Protein AF-A0A7S2Y0P4-F1 (afdb_monomer_lite)

Organism: NCBI:txid94617

Sequence (165 aa):
PAGVNNMGDTMVAYPLARMKQVFKRRYLLRPSAIEVLLESGDSALFNFQTRVIRDQVYDLVLSQPCLARVKQERLADVTRSWQRGQLSNYDYLVHLNVCADRSVNDLTQYPVFPWVLADFTSPRLDLNKPETFRDLSKPIGALNEERLSHFRERFEQMPRQEEGE

InterPro domains:
  IPR000409 BEACH domain [PF02138] (81-160)
  IPR000409 BEACH domain [PS50197] (67-165)
  IPR000409 BEACH domain [SM01026] (79-165)
  IPR011993 PH-like domain superfamily [G3DSA:2.30.29.30] (4-61)
  IPR023362 PH-BEACH domain [PF14844] (12-60)
  IPR023362 PH-BEACH domain [PS51783] (1-62)
  IPR036372 BEACH domain superfamily [G3DSA:1.10.1540.10] (70-165)
  IPR036372 BEACH domain superfamily [SSF81837] (72-159)
  IPR050865 BEACH Domain-Containing [PTHR13743] (14-158)

Radius of gyration: 22.17 Å; chains: 1; bounding box: 51×47×58 Å

Secondary structure (DSSP, 8-state):
------SSS------GGGEEEEEEEEETTEEEEEEEEETTS-EEEEE-SSHHHHHHHHHHHHTSGGGTT-----HHHHHHHHHTTSS-HHHHHHHHHHHTT--TT-GGG-------B---SSSS--TT-GGGB--TTS-GGGSSHHHHHHHHHHHHHSPP-----

Foldseek 3Di:
DPPPPDPPDDDDDDDLLFFQEKDQADDPNASFKIKTAGPVRDIDIDGHPHNVVSVVVVVVSCVDPSNVNHDDDDLVVLVVCVVVVVDDPVVNQVVVLVVVRADPNDPVSHRDDDQFADDPPDPDQDPVDPNRTDDPVDDPQPSDPVSVVVVVVVVVPDDDPPPDD

pLDDT: mean 90.37, std 12.61, range [35.19, 98.38]

Structure (mmCIF, N/CA/C/O backbone):
data_AF-A0A7S2Y0P4-F1
#
_entry.id   AF-A0A7S2Y0P4-F1
#
loop_
_atom_site.group_PDB
_atom_site.id
_atom_site.type_symbol
_atom_site.label_atom_id
_atom_site.label_alt_id
_atom_site.label_comp_id
_atom_site.label_asym_id
_atom_site.label_entity_id
_atom_site.label_seq_id
_atom_site.pdbx_PDB_ins_code
_atom_site.Cartn_x
_atom_site.Cartn_y
_atom_site.Cartn_z
_atom_site.occupancy
_atom_site.B_iso_or_equiv
_atom_site.auth_seq_id
_atom_site.auth_comp_id
_atom_site.auth_asym_id
_atom_site.auth_atom_id
_atom_site.pdbx_PDB_model_num
ATOM 1 N N . PRO A 1 1 ? 26.708 -12.532 -28.915 1.00 37.56 1 PRO A N 1
ATOM 2 C CA . PRO A 1 1 ? 25.590 -13.211 -28.220 1.00 37.56 1 PRO A CA 1
ATOM 3 C C . PRO A 1 1 ? 26.109 -13.913 -26.959 1.00 37.56 1 PRO A C 1
ATOM 5 O O . PRO A 1 1 ? 26.806 -14.916 -27.068 1.00 37.56 1 PRO A O 1
ATOM 8 N N . ALA A 1 2 ? 25.871 -13.332 -25.780 1.00 38.12 2 ALA A N 1
ATOM 9 C CA . ALA A 1 2 ? 26.227 -13.986 -24.524 1.00 38.12 2 ALA A CA 1
ATOM 10 C C . ALA A 1 2 ? 25.414 -15.284 -24.400 1.00 38.12 2 ALA A C 1
ATOM 12 O O . ALA A 1 2 ? 24.190 -15.256 -24.532 1.00 38.12 2 ALA A O 1
ATOM 13 N N . GLY A 1 3 ? 26.104 -16.414 -24.231 1.00 44.16 3 GLY A N 1
ATOM 14 C CA . GLY A 1 3 ? 25.475 -17.711 -24.010 1.00 44.16 3 GLY A CA 1
ATOM 15 C C . GLY A 1 3 ? 24.593 -17.650 -22.767 1.00 44.16 3 GLY A C 1
ATOM 16 O O . GLY A 1 3 ? 25.004 -17.132 -21.731 1.00 44.16 3 GLY A O 1
ATOM 17 N N . VAL A 1 4 ? 23.357 -18.122 -22.899 1.00 52.84 4 VAL A N 1
ATOM 18 C CA . VAL A 1 4 ? 22.388 -18.189 -21.806 1.00 52.84 4 VAL A CA 1
ATOM 19 C C . VAL A 1 4 ? 22.892 -19.237 -20.808 1.00 52.84 4 VAL A C 1
ATOM 21 O O . VAL A 1 4 ? 22.675 -20.430 -20.995 1.00 52.84 4 VAL A O 1
ATOM 24 N N . ASN A 1 5 ? 23.601 -18.798 -19.767 1.00 51.94 5 ASN A N 1
ATOM 25 C CA . ASN A 1 5 ? 24.186 -19.641 -18.714 1.00 51.94 5 ASN A CA 1
ATOM 26 C C . ASN A 1 5 ? 23.144 -20.177 -17.705 1.00 51.94 5 ASN A C 1
ATOM 28 O O . ASN A 1 5 ? 23.455 -20.337 -16.531 1.00 51.94 5 ASN A O 1
ATOM 32 N N . ASN A 1 6 ? 21.920 -20.477 -18.147 1.00 57.47 6 ASN A N 1
ATOM 33 C CA . ASN A 1 6 ? 20.819 -20.894 -17.269 1.00 57.47 6 ASN A CA 1
ATOM 34 C C . ASN A 1 6 ? 20.321 -22.309 -17.617 1.00 57.47 6 ASN A C 1
ATOM 36 O O . ASN A 1 6 ? 19.118 -22.542 -17.725 1.00 57.47 6 ASN A O 1
ATOM 40 N N . MET A 1 7 ? 21.222 -23.271 -17.846 1.00 51.03 7 MET A N 1
ATOM 41 C CA . MET A 1 7 ? 20.808 -24.678 -17.945 1.00 51.03 7 MET A CA 1
ATOM 42 C C . MET A 1 7 ? 20.524 -25.225 -16.540 1.00 51.03 7 MET A C 1
ATOM 44 O O . MET A 1 7 ? 21.452 -25.572 -15.817 1.00 51.03 7 MET A O 1
ATOM 48 N N . GLY A 1 8 ? 19.243 -25.304 -16.172 1.00 64.81 8 GLY A N 1
ATOM 49 C CA . GLY A 1 8 ? 18.769 -25.920 -14.923 1.00 64.81 8 GLY A CA 1
ATOM 50 C C . GLY A 1 8 ? 17.881 -25.020 -14.063 1.00 64.81 8 GLY A C 1
ATOM 51 O O . GLY A 1 8 ? 17.134 -25.532 -13.233 1.00 64.81 8 GLY A O 1
ATOM 52 N N . ASP A 1 9 ? 17.899 -23.710 -14.303 1.00 69.94 9 ASP A N 1
ATOM 53 C CA . ASP A 1 9 ? 17.047 -22.770 -13.581 1.00 69.94 9 ASP A CA 1
ATOM 54 C C . ASP A 1 9 ? 15.644 -22.725 -14.187 1.00 69.94 9 ASP A C 1
ATOM 56 O O . ASP A 1 9 ? 15.465 -22.632 -15.406 1.00 69.94 9 ASP A O 1
ATOM 60 N N . THR A 1 10 ? 14.628 -22.746 -13.325 1.00 76.06 10 THR A N 1
ATOM 61 C CA . THR A 1 10 ? 13.241 -22.531 -13.734 1.00 76.06 10 TH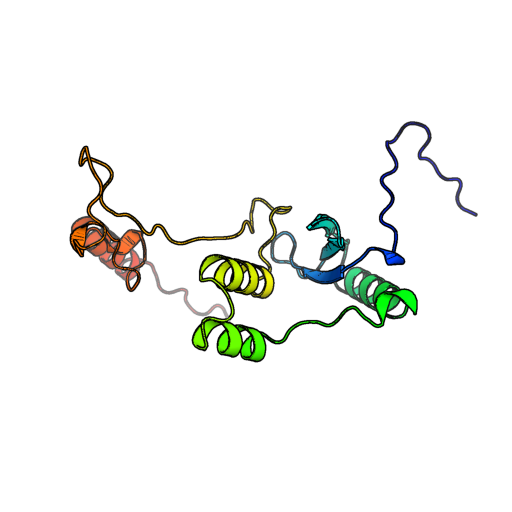R A CA 1
ATOM 62 C C . THR A 1 10 ? 13.107 -21.129 -14.319 1.00 76.06 10 THR A C 1
ATOM 64 O O . THR A 1 10 ? 13.056 -20.132 -13.599 1.00 76.06 10 THR A O 1
ATOM 67 N N . MET A 1 11 ? 13.037 -21.040 -15.645 1.00 78.44 11 MET A N 1
ATOM 68 C CA . MET A 1 11 ? 12.758 -19.783 -16.320 1.00 78.44 11 MET A CA 1
ATOM 69 C C . MET A 1 11 ? 11.279 -19.432 -16.195 1.00 78.44 11 MET A C 1
ATOM 71 O O . MET A 1 11 ? 10.413 -20.101 -16.755 1.00 78.44 11 MET A O 1
ATOM 75 N N . VAL A 1 12 ? 10.999 -18.335 -15.494 1.00 83.94 12 VAL A N 1
ATOM 76 C CA . VAL A 1 12 ? 9.663 -17.742 -15.440 1.00 83.94 12 VAL A CA 1
ATOM 77 C C . VAL A 1 12 ? 9.589 -16.619 -16.469 1.00 83.94 12 VAL A C 1
ATOM 79 O O . VAL A 1 12 ? 10.369 -15.668 -16.425 1.00 83.94 12 VAL A O 1
ATOM 82 N N . ALA A 1 13 ? 8.654 -16.734 -17.409 1.00 87.81 13 ALA A N 1
ATOM 83 C CA . ALA A 1 13 ? 8.418 -15.727 -18.435 1.00 87.81 13 ALA A CA 1
ATOM 84 C C . ALA A 1 13 ? 7.166 -14.904 -18.107 1.00 87.81 13 ALA A C 1
ATOM 86 O O . ALA A 1 13 ? 6.110 -15.463 -17.815 1.00 87.81 13 ALA A O 1
ATOM 87 N N . TYR A 1 14 ? 7.274 -13.579 -18.226 1.00 89.38 14 TYR A N 1
ATOM 88 C CA . TYR A 1 14 ? 6.169 -12.633 -18.050 1.00 89.38 14 TYR A CA 1
ATOM 89 C C . TYR A 1 14 ? 5.844 -11.985 -19.404 1.00 89.38 14 TYR A C 1
ATOM 91 O O . TYR A 1 14 ? 6.544 -11.057 -19.815 1.00 89.38 14 TYR A O 1
ATOM 99 N N . PRO A 1 15 ? 4.823 -12.464 -20.142 1.00 91.69 15 PRO A N 1
ATOM 100 C CA . PRO A 1 15 ? 4.492 -11.908 -21.449 1.00 91.69 15 PRO A CA 1
ATOM 101 C C . PRO A 1 15 ? 4.051 -10.449 -21.328 1.00 91.69 15 PRO A C 1
ATOM 103 O O . PRO A 1 15 ? 3.072 -10.157 -20.640 1.00 91.69 15 PRO A O 1
ATOM 106 N N . LEU A 1 16 ? 4.720 -9.544 -22.050 1.00 91.62 16 LEU A N 1
ATOM 107 C CA . LEU A 1 16 ? 4.386 -8.112 -22.053 1.00 91.62 16 LEU A CA 1
ATOM 108 C C . LEU A 1 16 ? 2.908 -7.880 -22.380 1.00 91.62 16 LEU A C 1
ATOM 110 O O . LEU A 1 16 ? 2.222 -7.140 -21.688 1.00 91.62 16 LEU A O 1
ATOM 114 N N . ALA A 1 17 ? 2.374 -8.605 -23.365 1.00 91.06 17 ALA A N 1
ATOM 115 C CA . ALA A 1 17 ? 0.975 -8.497 -23.763 1.00 91.06 17 ALA A CA 1
ATOM 116 C C . ALA A 1 17 ? -0.030 -8.808 -22.639 1.00 91.06 17 ALA A C 1
ATOM 118 O O . ALA A 1 17 ? -1.185 -8.434 -22.787 1.00 91.06 17 ALA A O 1
ATOM 119 N N . ARG A 1 18 ? 0.378 -9.458 -21.537 1.00 91.31 18 ARG A N 1
ATOM 120 C CA . ARG A 1 18 ? -0.469 -9.773 -20.371 1.00 91.31 18 ARG A CA 1
ATOM 121 C C . ARG A 1 18 ? -0.221 -8.860 -19.167 1.00 91.31 18 ARG A C 1
ATOM 123 O O . ARG A 1 18 ? -0.856 -9.049 -18.129 1.00 91.31 18 ARG A O 1
ATOM 130 N N . MET A 1 19 ? 0.699 -7.899 -19.263 1.00 92.75 19 MET A N 1
ATOM 131 C CA . MET A 1 19 ? 0.923 -6.938 -18.185 1.00 92.75 19 MET A CA 1
ATOM 132 C C . MET A 1 19 ? -0.226 -5.931 -18.151 1.00 92.75 19 MET A C 1
ATOM 134 O O . MET A 1 19 ? -0.533 -5.262 -19.138 1.00 92.75 19 MET A O 1
ATOM 138 N N . LYS A 1 20 ? -0.856 -5.830 -16.984 1.00 91.50 20 LYS A N 1
ATOM 139 C CA . LYS A 1 20 ? -1.947 -4.904 -16.697 1.00 91.50 20 LYS A CA 1
ATOM 140 C C . LYS A 1 20 ? -1.410 -3.568 -16.190 1.00 91.50 20 LYS A C 1
ATOM 142 O O . LYS A 1 20 ? -1.872 -2.517 -16.627 1.00 91.50 20 LYS A O 1
ATOM 147 N N . GLN A 1 21 ? -0.453 -3.607 -15.261 1.00 91.69 21 GLN A N 1
ATOM 148 C CA . GLN A 1 21 ? 0.164 -2.422 -14.661 1.00 91.69 21 GLN A CA 1
ATOM 149 C C . GLN A 1 21 ? 1.661 -2.634 -14.439 1.00 91.69 21 GLN A C 1
ATOM 151 O O . GLN A 1 21 ? 2.116 -3.752 -14.199 1.00 91.69 21 GLN A O 1
ATOM 156 N N . VAL A 1 22 ? 2.418 -1.539 -14.512 1.00 93.38 22 VAL A N 1
ATOM 157 C CA . VAL A 1 2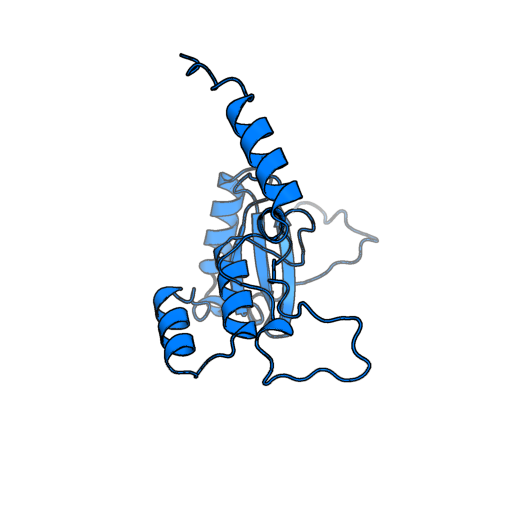2 ? 3.853 -1.500 -14.224 1.00 93.38 22 VAL A CA 1
ATOM 158 C C . VAL A 1 22 ? 4.094 -0.345 -13.260 1.00 93.38 22 VAL A C 1
ATOM 160 O O . VAL A 1 22 ? 3.730 0.794 -13.549 1.00 93.38 22 VAL A O 1
ATOM 163 N N . PHE A 1 23 ? 4.695 -0.632 -12.112 1.00 93.38 23 PHE A N 1
ATOM 164 C CA . PHE A 1 23 ? 4.915 0.333 -11.043 1.00 93.38 23 PHE A CA 1
ATOM 165 C C . PHE A 1 23 ? 6.404 0.550 -10.822 1.00 93.38 23 PHE A C 1
ATOM 167 O O . PHE A 1 23 ? 7.165 -0.402 -10.664 1.00 93.38 23 PHE A O 1
ATOM 174 N N . LYS A 1 24 ? 6.825 1.811 -10.731 1.00 95.06 24 LYS A N 1
ATOM 175 C CA . LYS A 1 24 ? 8.103 2.153 -10.102 1.00 95.06 24 LYS A CA 1
ATOM 176 C C . LYS A 1 24 ? 7.975 1.882 -8.603 1.00 95.06 24 LYS A C 1
ATOM 178 O O . LYS A 1 24 ? 7.006 2.322 -8.002 1.00 95.06 24 LYS A O 1
ATOM 183 N N . ARG A 1 25 ? 8.940 1.171 -8.017 1.00 96.06 25 ARG A N 1
ATOM 184 C CA . ARG A 1 25 ? 8.944 0.771 -6.602 1.00 96.06 25 ARG A CA 1
ATOM 185 C C . ARG A 1 25 ? 10.237 1.150 -5.892 1.00 96.06 25 ARG A C 1
ATOM 187 O O . ARG A 1 25 ? 11.260 1.448 -6.527 1.00 96.06 25 ARG A O 1
ATOM 194 N N . ARG A 1 26 ? 10.182 1.103 -4.559 1.00 95.06 26 ARG A N 1
ATOM 195 C CA . ARG A 1 26 ? 11.348 1.149 -3.676 1.00 95.06 26 ARG A CA 1
ATOM 196 C C . ARG A 1 26 ? 11.690 -0.250 -3.170 1.00 95.06 26 ARG A C 1
ATOM 198 O O . ARG A 1 26 ? 10.793 -1.016 -2.849 1.00 95.06 26 ARG A O 1
ATOM 205 N N . TYR A 1 27 ? 12.977 -0.548 -3.049 1.00 95.06 27 TYR A N 1
ATOM 206 C CA . TYR A 1 27 ? 13.492 -1.731 -2.361 1.00 95.06 27 TYR A CA 1
ATOM 207 C C . TYR A 1 27 ? 14.527 -1.269 -1.339 1.00 95.06 27 TYR A C 1
ATOM 209 O O . TYR A 1 27 ? 15.422 -0.493 -1.682 1.00 95.06 27 TYR A O 1
ATOM 217 N N . LEU A 1 28 ? 14.372 -1.668 -0.072 1.00 93.75 28 LEU A N 1
ATOM 218 C CA . LEU A 1 28 ? 15.179 -1.149 1.045 1.00 93.75 28 LEU A CA 1
ATOM 219 C C . LEU A 1 28 ? 15.230 0.391 1.061 1.00 93.75 28 LEU A C 1
ATOM 221 O O . LEU A 1 28 ? 16.291 0.999 1.195 1.00 93.75 28 LEU A O 1
ATOM 225 N N . LEU A 1 29 ? 14.067 1.021 0.848 1.00 92.75 29 LEU A N 1
ATOM 226 C CA . LEU A 1 29 ? 13.877 2.477 0.748 1.00 92.75 29 LEU A CA 1
ATOM 227 C C . LEU A 1 29 ? 14.611 3.168 -0.419 1.00 92.75 29 LEU A C 1
ATOM 229 O O . LEU A 1 29 ? 14.541 4.390 -0.546 1.00 92.75 29 LEU A O 1
ATOM 233 N N . ARG A 1 30 ? 15.258 2.423 -1.322 1.00 95.25 30 ARG A N 1
ATOM 234 C CA . ARG A 1 30 ? 15.916 2.966 -2.520 1.00 95.25 30 ARG A CA 1
ATOM 235 C C . ARG A 1 30 ? 14.991 2.845 -3.730 1.00 95.25 30 ARG A C 1
ATOM 237 O O . ARG A 1 30 ? 14.410 1.782 -3.920 1.00 95.25 30 ARG A O 1
ATOM 244 N N . PRO A 1 31 ? 14.849 3.875 -4.587 1.00 96.38 31 PRO A N 1
ATOM 245 C CA . PRO A 1 31 ? 13.978 3.842 -5.767 1.00 96.38 31 PRO A CA 1
ATOM 246 C C . PRO A 1 31 ? 14.607 3.033 -6.916 1.00 96.38 31 PRO A C 1
ATOM 248 O O . PRO A 1 31 ? 14.878 3.563 -7.993 1.00 96.38 31 PRO A O 1
ATOM 251 N N . SER A 1 32 ? 14.884 1.757 -6.666 1.00 97.00 32 SER A N 1
ATOM 252 C CA . SER A 1 32 ? 15.644 0.864 -7.538 1.00 97.00 32 SER A CA 1
ATOM 253 C C . SER A 1 32 ? 14.841 -0.333 -8.031 1.00 97.00 32 SER A C 1
ATOM 255 O O . SER A 1 32 ? 15.433 -1.202 -8.649 1.00 97.00 32 SER A O 1
ATOM 257 N N . ALA A 1 33 ? 13.524 -0.397 -7.809 1.00 97.56 33 ALA A N 1
ATOM 258 C CA . ALA A 1 33 ? 12.710 -1.543 -8.212 1.00 97.56 33 ALA A CA 1
ATOM 259 C C . ALA A 1 33 ? 11.577 -1.188 -9.194 1.00 97.56 33 ALA A C 1
ATOM 261 O O . ALA A 1 33 ? 11.177 -0.022 -9.324 1.00 97.56 33 ALA A O 1
ATOM 262 N N . ILE A 1 34 ? 11.074 -2.214 -9.886 1.00 96.56 34 ILE A N 1
ATOM 263 C CA . ILE A 1 34 ? 9.844 -2.218 -10.689 1.00 96.56 34 ILE A CA 1
ATOM 264 C C . ILE A 1 34 ? 8.989 -3.396 -10.241 1.00 96.56 34 ILE A C 1
ATOM 266 O O . ILE A 1 34 ? 9.510 -4.489 -10.046 1.00 96.56 34 ILE A O 1
ATOM 270 N N . GLU A 1 35 ? 7.683 -3.197 -10.137 1.00 95.81 35 GLU A N 1
ATOM 271 C CA . GLU A 1 35 ? 6.725 -4.289 -9.991 1.00 95.81 35 GLU A CA 1
ATOM 272 C C . GLU A 1 35 ? 5.814 -4.358 -11.211 1.00 95.81 35 GLU A C 1
ATOM 274 O O . GLU A 1 35 ? 5.294 -3.335 -11.661 1.00 95.81 35 GLU A O 1
ATOM 279 N N . VAL A 1 36 ? 5.619 -5.561 -11.742 1.00 94.44 36 VAL A N 1
ATOM 280 C CA . VAL A 1 36 ? 4.663 -5.832 -12.820 1.00 94.44 36 VAL A CA 1
ATOM 281 C C . VAL A 1 36 ? 3.469 -6.578 -12.248 1.00 94.44 36 VAL A C 1
ATOM 283 O O . VAL A 1 36 ? 3.639 -7.520 -11.480 1.00 94.44 36 VAL A O 1
ATOM 286 N N . LEU A 1 37 ? 2.266 -6.161 -12.629 1.00 92.62 37 LEU A N 1
ATOM 287 C CA . LEU A 1 37 ? 1.014 -6.841 -12.312 1.00 92.62 37 LEU A CA 1
ATOM 288 C C . LEU A 1 37 ? 0.418 -7.383 -13.607 1.00 92.62 37 LEU A C 1
ATOM 290 O O . LEU A 1 37 ? 0.234 -6.632 -14.569 1.00 92.62 37 LEU A O 1
ATOM 294 N N . LEU A 1 38 ? 0.109 -8.673 -13.633 1.00 92.12 38 LEU A N 1
ATOM 295 C CA . LEU A 1 38 ? -0.523 -9.338 -14.764 1.00 92.12 38 LEU A CA 1
ATOM 296 C C . LEU A 1 38 ? -2.049 -9.253 -14.683 1.00 92.12 38 LEU A C 1
ATOM 298 O O . LEU A 1 38 ? -2.642 -9.028 -13.630 1.00 92.12 38 LEU A O 1
ATOM 302 N N . GLU A 1 39 ? -2.709 -9.486 -15.813 1.00 90.56 39 GLU A N 1
ATOM 303 C CA . GLU A 1 39 ? -4.172 -9.596 -15.877 1.00 90.56 39 GLU A CA 1
ATOM 304 C C . GLU A 1 39 ? -4.743 -10.740 -15.031 1.00 90.56 39 GLU A C 1
ATOM 306 O O . GLU A 1 39 ? -5.885 -10.645 -14.594 1.00 90.56 39 GLU A O 1
ATOM 311 N N . SER A 1 40 ? -3.960 -11.798 -14.782 1.00 90.56 40 SER A N 1
ATOM 312 C CA . SER A 1 40 ? -4.344 -12.906 -13.896 1.00 90.56 40 SER A CA 1
ATOM 313 C C . SER A 1 40 ? -4.406 -12.508 -12.419 1.00 90.56 40 SER A C 1
ATOM 315 O O . SER A 1 40 ? -4.983 -13.246 -11.629 1.00 90.56 40 SER A O 1
ATOM 317 N N . GLY A 1 41 ? -3.833 -11.358 -12.044 1.00 87.94 41 GLY A N 1
ATOM 318 C CA . GLY A 1 41 ? -3.662 -10.931 -10.654 1.00 87.94 41 GLY A CA 1
ATOM 319 C C . GLY A 1 41 ? -2.287 -11.262 -10.071 1.00 87.94 41 GLY A C 1
ATOM 320 O O . GLY A 1 41 ? -1.925 -10.696 -9.044 1.00 87.94 41 GLY A O 1
ATOM 321 N N . ASP A 1 42 ? -1.497 -12.102 -10.744 1.00 90.25 42 ASP A N 1
ATOM 322 C CA . ASP A 1 42 ? -0.121 -12.395 -10.338 1.00 90.25 42 ASP A CA 1
ATOM 323 C C . ASP A 1 42 ? 0.771 -11.161 -10.504 1.00 90.25 42 ASP A C 1
ATOM 325 O O . ASP A 1 42 ? 0.621 -10.390 -11.459 1.00 90.25 42 ASP A O 1
ATOM 329 N N . SER A 1 43 ? 1.744 -10.994 -9.611 1.00 93.06 43 SER A N 1
ATOM 330 C CA . SER A 1 43 ? 2.720 -9.912 -9.696 1.00 93.06 43 SER A CA 1
ATOM 331 C C . SER A 1 43 ? 4.143 -10.389 -9.442 1.00 93.06 43 SER A C 1
ATOM 333 O O . SER A 1 43 ? 4.376 -11.407 -8.796 1.00 93.06 43 SER A O 1
ATOM 335 N N . ALA A 1 44 ? 5.103 -9.632 -9.966 1.00 94.31 44 ALA A N 1
ATOM 336 C CA . ALA A 1 44 ? 6.523 -9.869 -9.751 1.00 94.31 44 ALA A CA 1
ATOM 337 C C . ALA A 1 44 ? 7.266 -8.557 -9.509 1.00 94.31 44 ALA A C 1
ATOM 339 O O . ALA A 1 44 ? 7.086 -7.581 -10.242 1.00 94.31 44 ALA A O 1
ATOM 340 N N . LEU A 1 45 ? 8.122 -8.559 -8.487 1.00 95.62 45 LEU A N 1
ATOM 341 C CA . LEU A 1 45 ? 8.983 -7.443 -8.114 1.00 95.62 45 LEU A CA 1
ATOM 342 C C . LEU A 1 45 ? 10.416 -7.706 -8.587 1.00 95.62 45 LEU A C 1
ATOM 344 O O . LEU A 1 45 ? 11.026 -8.713 -8.238 1.00 95.62 45 LEU A O 1
ATOM 348 N N . PHE A 1 46 ? 10.969 -6.762 -9.340 1.00 96.19 46 PHE A N 1
ATOM 349 C CA . PHE A 1 46 ? 12.338 -6.788 -9.839 1.00 96.19 46 PHE A CA 1
ATOM 350 C C . PHE A 1 46 ? 13.119 -5.629 -9.229 1.00 96.19 46 PHE A C 1
ATOM 352 O O . PHE A 1 46 ? 12.780 -4.465 -9.447 1.00 96.19 46 PHE A O 1
ATOM 359 N N . ASN A 1 47 ? 14.175 -5.934 -8.476 1.00 97.25 47 ASN A N 1
ATOM 360 C CA . ASN A 1 47 ? 15.113 -4.929 -7.990 1.00 97.25 47 ASN A CA 1
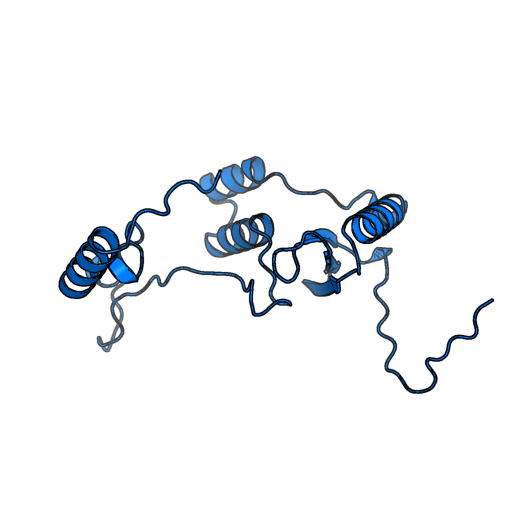ATOM 361 C C . ASN A 1 47 ? 16.317 -4.812 -8.933 1.00 97.25 47 ASN A C 1
ATOM 363 O O . ASN A 1 47 ? 16.865 -5.809 -9.396 1.00 97.25 47 ASN A O 1
ATOM 367 N N . PHE A 1 48 ? 16.753 -3.582 -9.165 1.00 97.75 48 PHE A N 1
ATOM 368 C CA . PHE A 1 48 ? 17.891 -3.231 -10.000 1.00 97.75 48 PHE A CA 1
ATOM 369 C C . PHE A 1 48 ? 19.011 -2.649 -9.139 1.00 97.75 48 PHE A C 1
ATOM 371 O O . PHE A 1 48 ? 18.805 -2.210 -8.007 1.00 97.75 48 PHE A O 1
ATOM 378 N N . GLN A 1 49 ? 20.222 -2.610 -9.689 1.00 96.56 49 GLN A N 1
ATOM 379 C CA . GLN A 1 49 ? 21.385 -2.090 -8.970 1.00 96.56 49 GLN A CA 1
ATOM 380 C C . GLN A 1 49 ? 21.266 -0.588 -8.667 1.00 96.56 49 GLN A C 1
ATOM 382 O O . GLN A 1 49 ? 21.707 -0.128 -7.615 1.00 96.56 49 GLN A O 1
ATOM 387 N N . THR A 1 50 ? 20.675 0.189 -9.580 1.00 97.19 50 THR A N 1
ATOM 388 C CA . THR A 1 50 ? 20.554 1.645 -9.448 1.00 97.19 50 THR A CA 1
ATOM 389 C C . THR A 1 50 ? 19.202 2.145 -9.946 1.00 97.19 50 THR A C 1
ATOM 391 O O . THR A 1 50 ? 18.556 1.521 -10.791 1.00 97.19 50 THR A O 1
ATOM 394 N N . ARG A 1 51 ? 18.802 3.330 -9.465 1.00 97.75 51 ARG A N 1
ATOM 395 C CA . ARG A 1 51 ? 17.643 4.072 -9.988 1.00 97.75 51 ARG A CA 1
ATOM 396 C C . ARG A 1 51 ? 17.743 4.304 -11.498 1.00 97.75 51 ARG A C 1
ATOM 398 O O . ARG A 1 51 ? 16.731 4.240 -12.181 1.00 97.75 51 ARG A O 1
ATOM 405 N N . VAL A 1 52 ? 18.950 4.561 -12.005 1.00 98.06 52 VAL A N 1
ATOM 406 C CA . VAL A 1 52 ? 19.183 4.854 -13.426 1.00 98.06 52 VAL A CA 1
ATOM 407 C C . VAL A 1 52 ? 18.848 3.639 -14.288 1.00 98.06 52 VAL A C 1
ATOM 409 O O . VAL A 1 52 ? 18.075 3.766 -15.230 1.00 98.06 52 VAL A O 1
ATOM 412 N N . ILE A 1 53 ? 19.351 2.453 -13.924 1.00 97.94 53 ILE A N 1
ATOM 413 C CA . ILE A 1 53 ? 19.042 1.208 -14.648 1.00 97.94 53 ILE A CA 1
ATOM 414 C C . ILE A 1 53 ? 17.546 0.900 -14.550 1.00 97.94 53 ILE A C 1
ATOM 416 O O . ILE A 1 53 ? 16.919 0.560 -15.549 1.00 97.94 53 ILE A O 1
ATOM 420 N N . ARG A 1 54 ? 16.956 1.072 -13.360 1.00 97.88 54 ARG A N 1
ATOM 421 C CA . ARG A 1 54 ? 15.512 0.921 -13.154 1.00 97.88 54 ARG A CA 1
ATOM 422 C C . ARG A 1 54 ? 14.725 1.808 -14.117 1.00 97.88 54 ARG A C 1
ATOM 424 O O . ARG A 1 54 ? 13.835 1.313 -14.797 1.00 97.88 54 ARG A O 1
ATOM 431 N N . ASP A 1 55 ? 15.027 3.104 -14.162 1.00 97.88 55 ASP A N 1
ATOM 432 C CA . ASP A 1 55 ? 14.313 4.064 -15.009 1.00 97.88 55 ASP A CA 1
ATOM 433 C C . ASP A 1 55 ? 14.474 3.713 -16.504 1.00 97.88 55 ASP A C 1
ATOM 435 O O . ASP A 1 55 ? 13.472 3.658 -17.208 1.00 97.88 55 ASP A O 1
ATOM 439 N N . GLN A 1 56 ? 15.675 3.328 -16.955 1.00 98.06 56 GLN A N 1
ATOM 440 C CA . GLN A 1 56 ? 15.907 2.863 -18.332 1.00 98.06 56 GLN A CA 1
ATOM 441 C C . GLN A 1 56 ? 15.069 1.628 -18.700 1.00 98.06 56 GLN A C 1
ATOM 443 O O . GLN A 1 56 ? 14.455 1.591 -19.765 1.00 98.06 56 GLN A O 1
ATOM 448 N N . VAL A 1 57 ? 15.026 0.616 -17.825 1.00 96.62 57 VAL A N 1
ATOM 449 C CA . VAL A 1 57 ? 14.223 -0.597 -18.054 1.00 96.62 57 VAL A CA 1
ATOM 450 C C . VAL A 1 57 ? 12.734 -0.267 -18.054 1.00 96.62 57 VAL A C 1
ATOM 452 O O . VAL A 1 57 ? 12.001 -0.754 -18.911 1.00 96.62 57 VAL A O 1
ATOM 455 N N . TYR A 1 58 ? 12.283 0.576 -17.124 1.00 95.75 58 TYR A N 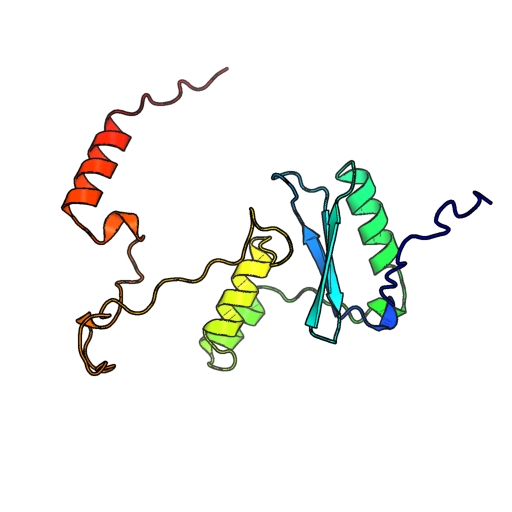1
ATOM 456 C CA . TYR A 1 58 ? 10.892 1.014 -17.050 1.00 95.75 58 TYR A CA 1
ATOM 457 C C . TYR A 1 58 ? 10.449 1.709 -18.343 1.00 95.75 58 TYR A C 1
ATOM 459 O O . TYR A 1 58 ? 9.411 1.359 -18.905 1.00 95.75 58 TYR A O 1
ATOM 467 N N . ASP A 1 59 ? 11.254 2.649 -18.840 1.00 95.19 59 ASP A N 1
ATOM 468 C CA . ASP A 1 59 ? 10.951 3.399 -20.059 1.00 95.19 59 ASP A CA 1
ATOM 469 C C . ASP A 1 59 ? 10.971 2.479 -21.294 1.00 95.19 59 ASP A C 1
ATOM 471 O O . ASP A 1 59 ? 10.074 2.548 -22.137 1.00 95.19 59 ASP A O 1
ATOM 475 N N . LEU A 1 60 ? 11.928 1.542 -21.368 1.00 95.25 60 LEU A N 1
ATOM 476 C CA . LEU A 1 60 ? 11.986 0.535 -22.431 1.00 95.25 60 LEU A CA 1
ATOM 477 C C . LEU A 1 60 ? 10.740 -0.361 -22.446 1.00 95.25 60 LEU A C 1
ATOM 479 O O . LEU A 1 60 ? 10.187 -0.613 -23.519 1.00 95.25 60 LEU A O 1
ATOM 483 N N . VAL A 1 61 ? 10.286 -0.823 -21.278 1.00 93.56 61 VAL A N 1
ATOM 484 C CA . VAL A 1 61 ? 9.065 -1.629 -21.146 1.00 93.56 61 VAL A CA 1
ATOM 485 C C . VAL A 1 61 ? 7.853 -0.819 -21.601 1.00 93.56 61 VAL A C 1
ATOM 487 O O . VAL A 1 61 ? 7.110 -1.276 -22.463 1.00 93.56 61 VAL A O 1
ATOM 490 N N . LEU A 1 62 ? 7.663 0.405 -21.108 1.00 91.81 62 LEU A N 1
ATOM 491 C CA . LEU A 1 62 ? 6.484 1.197 -21.473 1.00 91.81 62 LEU A CA 1
ATOM 492 C C . LEU A 1 62 ? 6.491 1.719 -22.915 1.00 91.81 62 LEU A C 1
ATOM 494 O O . LEU A 1 62 ? 5.424 2.012 -23.448 1.00 91.81 62 LEU A O 1
ATOM 498 N N . SER A 1 63 ? 7.650 1.782 -23.576 1.00 93.00 63 SER A N 1
ATOM 499 C CA . SER A 1 63 ? 7.728 2.095 -25.010 1.00 93.00 63 SER A CA 1
ATOM 500 C C . SER A 1 63 ? 7.148 1.001 -25.921 1.00 93.00 63 SER A C 1
ATOM 502 O O . SER A 1 63 ? 6.947 1.236 -27.113 1.00 93.00 63 SER A O 1
ATOM 504 N N . GLN A 1 64 ? 6.865 -0.195 -25.389 1.00 93.94 64 GLN A N 1
ATOM 505 C CA . GLN A 1 64 ? 6.360 -1.309 -26.187 1.00 93.94 64 GLN A CA 1
ATOM 506 C C . GLN A 1 64 ? 4.892 -1.084 -26.596 1.00 93.94 64 GLN A C 1
ATOM 508 O O . GLN A 1 64 ? 4.047 -0.847 -25.729 1.00 93.94 64 GLN A O 1
ATOM 513 N N . PRO A 1 65 ? 4.524 -1.255 -27.883 1.00 91.56 65 PRO A N 1
ATOM 514 C CA . PRO A 1 65 ? 3.167 -0.965 -28.362 1.00 91.56 65 PRO A CA 1
ATOM 515 C C . PRO A 1 65 ? 2.054 -1.731 -27.634 1.00 91.56 65 PRO A C 1
ATOM 517 O O . PRO A 1 65 ? 0.976 -1.192 -27.394 1.00 91.56 65 PRO A O 1
ATOM 520 N N . CYS A 1 66 ? 2.316 -2.980 -27.228 1.00 89.75 66 CYS A N 1
ATOM 521 C CA . CYS A 1 66 ? 1.347 -3.811 -26.504 1.00 89.75 66 CYS A CA 1
ATOM 522 C C . CYS A 1 66 ? 0.991 -3.284 -25.099 1.00 89.75 66 CYS A C 1
ATOM 524 O O . CYS A 1 66 ? -0.016 -3.705 -24.524 1.00 89.75 66 CYS A O 1
ATOM 526 N N . LEU A 1 67 ? 1.778 -2.340 -24.571 1.00 87.12 67 LEU A N 1
ATOM 527 C CA . LEU A 1 67 ? 1.592 -1.714 -23.263 1.00 87.12 67 LEU A CA 1
ATOM 528 C C . LEU A 1 67 ? 1.002 -0.303 -23.338 1.00 87.12 67 LEU A C 1
ATOM 530 O O . LEU A 1 67 ? 0.784 0.307 -22.297 1.00 87.12 67 LEU A O 1
ATOM 534 N N . ALA A 1 68 ? 0.620 0.187 -24.522 1.00 81.88 68 ALA A N 1
ATOM 535 C CA . ALA A 1 68 ? -0.038 1.491 -24.676 1.00 81.88 68 ALA A CA 1
ATOM 536 C C . ALA A 1 68 ? -1.340 1.632 -23.852 1.00 81.88 68 ALA A C 1
ATOM 538 O O . ALA A 1 68 ? -1.786 2.737 -23.542 1.00 81.88 68 ALA A O 1
ATOM 539 N N . ARG A 1 69 ? -1.959 0.503 -23.484 1.00 78.50 69 ARG A N 1
ATOM 540 C CA . ARG A 1 69 ? -3.154 0.427 -22.629 1.00 78.50 69 ARG A CA 1
ATOM 541 C C . ARG A 1 69 ? -2.867 0.544 -21.132 1.00 78.50 69 ARG A C 1
ATOM 543 O O . ARG A 1 69 ? -3.804 0.768 -20.368 1.00 78.50 69 ARG A O 1
ATOM 550 N N . VAL A 1 70 ? -1.615 0.362 -20.709 1.00 79.12 70 VAL A N 1
ATOM 551 C CA . VAL A 1 70 ? -1.221 0.461 -19.303 1.00 79.12 70 VAL A CA 1
ATOM 552 C C . VAL A 1 70 ? -1.331 1.922 -18.891 1.00 79.12 70 VAL A C 1
ATOM 554 O O . VAL A 1 70 ? -0.484 2.750 -19.217 1.00 79.12 70 VAL A O 1
ATOM 557 N N . LYS A 1 71 ? -2.413 2.251 -18.186 1.00 72.12 71 LYS A N 1
ATOM 558 C CA . LYS A 1 71 ? -2.632 3.580 -17.621 1.00 72.12 71 LYS A CA 1
ATOM 559 C C . LYS A 1 71 ? -2.401 3.532 -16.124 1.00 72.12 71 LYS A C 1
ATOM 561 O O . LYS A 1 71 ? -2.903 2.650 -15.429 1.00 72.12 71 LYS A O 1
ATOM 566 N N . GLN A 1 72 ? -1.662 4.517 -15.630 1.00 76.81 72 GLN A N 1
ATOM 567 C CA . GLN A 1 72 ? -1.582 4.758 -14.203 1.00 76.81 72 GLN A CA 1
ATOM 568 C C . GLN A 1 72 ? -2.853 5.492 -13.778 1.00 76.81 72 GLN A C 1
ATOM 570 O O . GLN A 1 72 ? -3.118 6.615 -14.212 1.00 76.81 72 GLN A O 1
ATOM 575 N N . GLU A 1 73 ? -3.670 4.830 -12.969 1.00 84.69 73 GLU A N 1
ATOM 576 C CA . GLU A 1 73 ? -4.850 5.450 -12.381 1.00 84.69 73 GLU A CA 1
ATOM 577 C C . GLU A 1 73 ? -4.420 6.572 -11.435 1.00 84.69 73 GLU A C 1
ATOM 579 O O . GLU A 1 73 ? -3.489 6.424 -10.639 1.00 84.69 73 GLU A O 1
ATOM 584 N N . ARG A 1 74 ? -5.092 7.721 -11.528 1.00 90.19 74 ARG A N 1
ATOM 585 C CA . ARG A 1 74 ? -4.834 8.839 -10.623 1.00 90.19 74 ARG A CA 1
ATOM 586 C C . ARG A 1 74 ? -5.591 8.592 -9.330 1.00 90.19 74 ARG A C 1
ATOM 588 O O . ARG A 1 74 ? -6.809 8.417 -9.362 1.00 90.19 74 ARG A O 1
ATOM 595 N N . LEU A 1 75 ? -4.898 8.716 -8.199 1.00 93.62 75 LEU A N 1
ATOM 596 C CA . LEU A 1 75 ? -5.499 8.566 -6.873 1.00 93.62 75 LEU A CA 1
ATOM 597 C C . LEU A 1 75 ? -6.790 9.387 -6.719 1.00 93.62 75 LEU A C 1
ATOM 599 O O . LEU A 1 75 ? -7.788 8.875 -6.237 1.00 93.62 75 LEU A O 1
ATOM 603 N N . ALA A 1 76 ? -6.812 10.629 -7.213 1.00 95.88 76 ALA A N 1
ATOM 604 C CA . ALA A 1 76 ? -7.989 11.494 -7.141 1.00 95.88 76 ALA A CA 1
ATOM 605 C C . ALA A 1 76 ? -9.238 10.913 -7.836 1.00 95.88 76 ALA A C 1
ATOM 607 O O . ALA A 1 76 ? -10.356 11.142 -7.375 1.00 95.88 76 ALA A O 1
ATOM 608 N N . ASP A 1 77 ? -9.070 10.192 -8.946 1.00 95.56 77 ASP A N 1
ATOM 609 C CA . ASP A 1 77 ? -10.180 9.601 -9.703 1.00 95.56 77 ASP A CA 1
ATOM 610 C C . ASP A 1 77 ? -10.742 8.384 -8.951 1.00 95.56 77 ASP A C 1
ATOM 612 O O . ASP A 1 77 ? -11.960 8.219 -8.820 1.00 95.56 77 ASP A O 1
ATOM 616 N N . VAL A 1 78 ? -9.843 7.587 -8.370 1.00 96.31 78 VAL A N 1
ATOM 617 C CA . VAL A 1 78 ? -10.176 6.431 -7.533 1.00 96.31 78 VAL A CA 1
ATOM 618 C C . VAL A 1 78 ? -10.849 6.871 -6.229 1.00 96.31 78 VAL A C 1
ATOM 620 O O . VAL A 1 78 ? -11.900 6.338 -5.876 1.00 96.31 78 VAL A O 1
ATOM 623 N N . THR A 1 79 ? -10.342 7.914 -5.564 1.00 97.88 79 THR A N 1
ATOM 624 C CA . THR A 1 79 ? -10.973 8.511 -4.375 1.00 97.88 79 THR A CA 1
ATOM 625 C C . THR A 1 79 ? -12.397 8.977 -4.663 1.00 97.88 79 THR A C 1
ATOM 627 O O . THR A 1 79 ? -13.294 8.700 -3.870 1.00 97.88 79 THR A O 1
ATOM 630 N N . ARG A 1 80 ? -12.648 9.634 -5.806 1.00 98.06 80 ARG A N 1
ATOM 631 C CA . ARG A 1 80 ? -14.014 10.048 -6.175 1.00 98.06 80 ARG A CA 1
ATOM 632 C C . ARG A 1 80 ? -14.941 8.858 -6.407 1.00 98.06 80 ARG A C 1
ATOM 634 O O . ARG A 1 80 ? -16.110 8.925 -6.040 1.00 98.06 80 ARG A O 1
ATOM 641 N N . SER A 1 81 ? -14.435 7.781 -7.001 1.00 97.81 81 SER A N 1
ATOM 642 C CA . SER A 1 81 ? -15.216 6.560 -7.237 1.00 97.81 81 SER A CA 1
ATOM 643 C C . SER A 1 81 ? -15.587 5.878 -5.914 1.00 97.81 81 SER A C 1
ATOM 645 O O . SER A 1 81 ? -16.743 5.509 -5.712 1.00 97.81 81 SER A O 1
ATOM 647 N N . TRP A 1 82 ? -14.648 5.812 -4.966 1.00 98.38 82 TRP A N 1
ATOM 648 C CA . TRP A 1 82 ? -14.901 5.339 -3.601 1.00 98.38 82 TRP A CA 1
ATOM 649 C C . TRP A 1 82 ? -15.926 6.207 -2.857 1.00 98.38 82 TRP A C 1
ATOM 651 O O . TRP A 1 82 ? -16.898 5.679 -2.327 1.00 98.38 82 TRP A O 1
ATOM 661 N N . GLN A 1 83 ? -15.794 7.538 -2.902 1.00 98.31 83 GLN A N 1
ATOM 662 C CA . GLN A 1 83 ? -16.760 8.464 -2.287 1.00 98.31 83 GLN A CA 1
ATOM 663 C C . GLN A 1 83 ? -18.181 8.328 -2.856 1.00 98.31 83 GLN A C 1
ATOM 665 O O . GLN A 1 83 ? -19.154 8.589 -2.155 1.00 98.31 83 GLN A O 1
ATOM 670 N N . ARG A 1 84 ? -18.311 7.913 -4.122 1.00 98.19 84 ARG A N 1
ATOM 671 C CA . ARG A 1 84 ? -19.597 7.635 -4.784 1.00 98.19 84 ARG A CA 1
ATOM 672 C C . ARG A 1 84 ? -20.144 6.231 -4.502 1.00 98.19 84 ARG A C 1
ATOM 674 O O . ARG A 1 84 ? -21.185 5.884 -5.049 1.00 98.19 84 ARG A O 1
ATOM 681 N N . GLY A 1 85 ? -19.446 5.413 -3.713 1.00 97.69 85 GLY A N 1
ATOM 682 C CA . GLY A 1 85 ? -19.822 4.023 -3.437 1.00 97.69 85 GLY A CA 1
ATOM 683 C C . GLY A 1 85 ? -19.604 3.064 -4.613 1.00 97.69 85 GLY A C 1
ATOM 684 O O . GLY A 1 85 ? -20.136 1.961 -4.605 1.00 97.69 85 GLY A O 1
ATOM 685 N N . GLN A 1 86 ? -18.837 3.469 -5.632 1.00 98.06 86 GLN A N 1
ATOM 686 C CA . GLN A 1 86 ? -18.530 2.640 -6.808 1.00 98.06 86 GLN A CA 1
ATOM 687 C C . GLN A 1 86 ? -17.352 1.685 -6.564 1.00 98.06 86 GLN A C 1
ATOM 689 O O . GLN A 1 86 ? -17.130 0.769 -7.349 1.00 98.06 86 GLN A O 1
ATOM 694 N N . LEU A 1 87 ? -16.594 1.910 -5.488 1.00 97.25 87 LEU A N 1
ATOM 695 C CA . LEU A 1 87 ? -15.506 1.054 -5.022 1.00 97.25 87 LEU A CA 1
ATOM 696 C C . LEU A 1 87 ? -15.735 0.697 -3.558 1.00 97.25 87 LEU A C 1
ATOM 698 O O . LEU A 1 87 ? -16.159 1.545 -2.770 1.00 97.25 87 LEU A O 1
ATOM 702 N N . SER A 1 88 ? -15.412 -0.541 -3.186 1.00 98.31 88 SER A N 1
ATOM 703 C CA . SER A 1 88 ? -15.465 -0.964 -1.790 1.00 98.31 88 SER A CA 1
ATOM 704 C C . SER A 1 88 ? -14.346 -0.309 -0.967 1.00 98.31 88 SER A C 1
ATOM 706 O O . SER A 1 88 ? -13.323 0.129 -1.501 1.00 98.31 88 SER A O 1
ATOM 708 N N . ASN A 1 89 ? -14.502 -0.284 0.361 1.00 98.00 89 ASN A N 1
ATOM 709 C CA . ASN A 1 89 ? -13.431 0.156 1.264 1.00 98.00 89 ASN A CA 1
ATOM 710 C C . ASN A 1 89 ? -12.159 -0.687 1.093 1.00 98.00 89 ASN A C 1
ATOM 712 O O . ASN A 1 89 ? -11.056 -0.154 1.187 1.00 98.00 89 ASN A O 1
ATOM 716 N N . TYR A 1 90 ? -12.309 -1.990 0.833 1.00 97.81 90 TYR A N 1
ATOM 717 C CA . TYR A 1 90 ? -11.183 -2.891 0.613 1.00 97.81 90 TYR A CA 1
ATOM 718 C C . TYR A 1 90 ? -10.399 -2.495 -0.641 1.00 97.81 90 TYR A C 1
ATOM 720 O O . TYR A 1 90 ? -9.199 -2.246 -0.545 1.00 97.81 90 TYR A O 1
ATOM 728 N N . ASP A 1 91 ? -11.078 -2.347 -1.781 1.00 96.12 91 ASP A N 1
ATOM 729 C CA . ASP A 1 91 ? -10.433 -2.000 -3.055 1.00 96.12 91 ASP A CA 1
ATOM 730 C C . ASP A 1 91 ? -9.752 -0.632 -2.981 1.00 96.12 91 ASP A C 1
ATOM 732 O O . ASP A 1 91 ? -8.634 -0.448 -3.467 1.00 96.12 91 ASP A O 1
ATOM 736 N N . TYR A 1 92 ? -10.393 0.325 -2.307 1.00 97.94 92 TYR A N 1
ATOM 737 C CA . TYR A 1 92 ? -9.809 1.640 -2.091 1.00 97.94 92 TYR A CA 1
ATOM 738 C C . TYR A 1 92 ? -8.543 1.578 -1.223 1.00 97.94 92 TYR A C 1
ATOM 740 O O . TYR A 1 92 ? -7.528 2.187 -1.565 1.00 97.94 92 TYR A O 1
ATOM 748 N N . LEU A 1 93 ? -8.556 0.803 -0.133 1.00 97.94 93 LEU A N 1
ATOM 749 C CA . LEU A 1 93 ? -7.376 0.595 0.710 1.00 97.94 93 LEU A CA 1
ATOM 750 C C . LEU A 1 93 ? -6.259 -0.153 -0.031 1.00 97.94 93 LEU A C 1
ATOM 752 O O . LEU A 1 93 ? -5.092 0.203 0.133 1.00 97.94 93 LEU A O 1
ATOM 756 N N . VAL A 1 94 ? -6.579 -1.144 -0.870 1.00 95.00 94 VAL A N 1
ATOM 757 C CA . VAL A 1 94 ? -5.596 -1.797 -1.754 1.00 95.00 94 VAL A CA 1
ATOM 758 C C . VAL A 1 94 ? -4.942 -0.757 -2.664 1.00 95.00 94 VAL A C 1
ATOM 760 O O . VAL A 1 94 ? -3.715 -0.699 -2.743 1.00 95.00 94 VAL A O 1
ATOM 763 N N . HIS A 1 95 ? -5.736 0.115 -3.290 1.00 94.69 95 HIS A N 1
ATOM 764 C CA . HIS A 1 95 ? -5.213 1.165 -4.161 1.00 94.69 95 HIS A CA 1
ATOM 765 C C . HIS A 1 95 ? -4.320 2.161 -3.405 1.00 94.69 95 HIS A C 1
ATOM 767 O O . HIS A 1 95 ? -3.230 2.489 -3.872 1.00 94.69 95 HIS A O 1
ATOM 773 N N . LEU A 1 96 ? -4.719 2.592 -2.202 1.00 96.81 96 LEU A N 1
ATOM 774 C CA . LEU A 1 96 ? -3.889 3.450 -1.349 1.00 96.81 96 LEU A CA 1
ATOM 775 C C . LEU A 1 96 ? -2.549 2.793 -0.997 1.00 96.81 96 LEU A C 1
ATOM 777 O O . LEU A 1 96 ? -1.508 3.448 -1.059 1.00 96.81 96 LEU A O 1
ATOM 781 N N . ASN A 1 97 ? -2.559 1.499 -0.669 1.00 96.38 97 ASN A N 1
ATOM 782 C CA . ASN A 1 97 ? -1.341 0.734 -0.415 1.00 96.38 97 ASN A CA 1
ATOM 783 C C . ASN A 1 97 ? -0.427 0.714 -1.651 1.00 96.38 97 ASN A C 1
ATOM 785 O O . ASN A 1 97 ? 0.764 0.996 -1.530 1.00 96.38 97 ASN A O 1
ATOM 789 N N . VAL A 1 98 ? -0.983 0.477 -2.844 1.00 92.62 98 VAL A N 1
ATOM 790 C CA . VAL A 1 98 ? -0.234 0.527 -4.108 1.00 92.62 98 VAL A CA 1
ATOM 791 C C . VAL A 1 98 ? 0.368 1.913 -4.348 1.00 92.62 98 VAL A C 1
ATOM 793 O O . VAL A 1 98 ? 1.545 1.998 -4.697 1.00 92.62 98 VAL A O 1
ATOM 796 N N . CYS A 1 99 ? -0.379 2.999 -4.131 1.00 93.31 99 CYS A N 1
ATOM 797 C CA . CYS A 1 99 ? 0.143 4.364 -4.268 1.00 93.31 99 CYS A CA 1
ATOM 798 C C . CYS A 1 99 ? 1.250 4.689 -3.253 1.00 93.31 99 CYS A C 1
ATOM 800 O O . CYS A 1 99 ? 2.116 5.512 -3.538 1.00 93.31 99 CYS A O 1
ATOM 802 N N . ALA A 1 100 ? 1.238 4.043 -2.086 1.00 94.25 100 ALA A N 1
ATOM 803 C CA . ALA A 1 100 ? 2.236 4.207 -1.033 1.00 94.25 100 ALA A CA 1
ATOM 804 C C . ALA A 1 100 ? 3.486 3.316 -1.208 1.00 94.25 100 ALA A C 1
ATOM 806 O O . ALA A 1 100 ? 4.266 3.185 -0.266 1.00 94.25 100 ALA A O 1
ATOM 807 N N . ASP A 1 101 ? 3.684 2.718 -2.392 1.00 93.56 101 ASP A N 1
ATOM 808 C CA . ASP A 1 101 ? 4.745 1.746 -2.718 1.00 93.56 101 ASP A CA 1
ATOM 809 C C . ASP A 1 101 ? 4.685 0.408 -1.974 1.00 93.56 101 ASP A C 1
ATOM 811 O O . ASP A 1 101 ? 5.665 -0.336 -1.964 1.00 93.56 101 ASP A O 1
ATOM 815 N N . ARG A 1 102 ? 3.540 0.051 -1.390 1.00 94.88 102 ARG A N 1
ATOM 816 C CA . ARG A 1 102 ? 3.403 -1.250 -0.733 1.00 94.88 102 ARG A CA 1
ATOM 817 C C . ARG A 1 102 ? 3.150 -2.359 -1.749 1.00 94.88 102 ARG A C 1
ATOM 819 O O . ARG A 1 102 ? 2.446 -2.162 -2.742 1.00 94.88 102 ARG A O 1
ATOM 826 N N . SER A 1 103 ? 3.720 -3.528 -1.475 1.00 93.38 103 SER A N 1
ATOM 827 C CA . SER A 1 103 ? 3.675 -4.702 -2.347 1.00 93.38 103 SER A CA 1
ATOM 828 C C . SER A 1 103 ? 3.601 -5.980 -1.520 1.00 93.38 103 SER A C 1
ATOM 830 O O . SER A 1 103 ? 4.261 -6.106 -0.493 1.00 93.38 103 SER A O 1
ATOM 832 N N . VAL A 1 104 ? 2.820 -6.953 -1.991 1.00 94.06 104 VAL A N 1
ATOM 833 C CA . VAL A 1 104 ? 2.782 -8.300 -1.397 1.00 94.06 104 VAL A CA 1
ATOM 834 C C . VAL A 1 104 ? 4.082 -9.081 -1.624 1.00 94.06 104 VAL A C 1
ATOM 836 O O . VAL A 1 104 ? 4.334 -10.057 -0.926 1.00 94.06 104 VAL A O 1
ATOM 839 N N . ASN A 1 105 ? 4.920 -8.627 -2.562 1.00 94.56 105 ASN A N 1
ATOM 840 C CA . ASN A 1 105 ? 6.213 -9.225 -2.892 1.00 94.56 105 ASN A CA 1
ATOM 841 C C . ASN A 1 105 ? 7.372 -8.689 -2.033 1.00 94.56 105 ASN A C 1
ATOM 843 O O . ASN A 1 105 ? 8.478 -9.217 -2.115 1.00 94.56 105 ASN A O 1
ATOM 847 N N . ASP A 1 106 ? 7.148 -7.652 -1.217 1.00 93.62 106 ASP A N 1
ATOM 848 C CA . ASP A 1 106 ? 8.138 -7.124 -0.273 1.00 93.62 106 ASP A CA 1
ATOM 849 C C . ASP A 1 106 ? 7.565 -7.146 1.149 1.00 93.62 106 ASP A C 1
ATOM 851 O O . ASP A 1 106 ? 6.761 -6.296 1.531 1.00 93.62 106 ASP A O 1
ATOM 855 N N . LEU A 1 107 ? 8.020 -8.105 1.962 1.00 92.81 107 LEU A N 1
ATOM 856 C CA . LEU A 1 107 ? 7.584 -8.258 3.355 1.00 92.81 107 LEU A CA 1
ATOM 857 C C . LEU A 1 107 ? 7.874 -7.020 4.218 1.00 92.81 107 LEU A C 1
ATOM 859 O O . LEU A 1 107 ? 7.146 -6.754 5.173 1.00 92.81 107 LEU A O 1
ATOM 863 N N . THR A 1 108 ? 8.907 -6.239 3.892 1.00 92.56 108 THR A N 1
ATOM 864 C CA . THR A 1 108 ? 9.257 -5.021 4.640 1.00 92.56 108 THR A CA 1
ATOM 865 C C . THR A 1 108 ? 8.349 -3.839 4.289 1.00 92.56 108 THR A C 1
ATOM 867 O O . THR A 1 108 ? 8.228 -2.890 5.065 1.00 92.56 108 THR A O 1
ATOM 870 N N . GLN A 1 109 ? 7.665 -3.913 3.144 1.00 93.38 109 GLN A N 1
ATOM 871 C CA . GLN A 1 109 ? 6.740 -2.907 2.620 1.00 93.38 109 GLN A CA 1
ATOM 872 C C . GLN A 1 109 ? 5.364 -3.525 2.323 1.00 93.38 109 GLN A C 1
ATOM 874 O O . GLN A 1 109 ? 4.677 -3.129 1.383 1.00 93.38 109 GLN A O 1
ATOM 879 N N . TYR A 1 110 ? 4.936 -4.487 3.143 1.00 96.31 110 TYR A N 1
ATOM 880 C CA . TYR A 1 110 ? 3.680 -5.203 2.931 1.00 96.31 110 TYR A CA 1
ATOM 881 C C . TYR A 1 110 ? 2.458 -4.264 3.043 1.00 96.31 110 TYR A C 1
ATOM 883 O O . TYR A 1 110 ? 2.513 -3.272 3.790 1.00 96.31 110 TYR A O 1
ATOM 891 N N . PRO A 1 111 ? 1.348 -4.528 2.325 1.00 97.44 111 PRO A N 1
ATOM 892 C CA . PRO A 1 111 ? 0.109 -3.772 2.477 1.00 97.44 111 PRO A CA 1
ATOM 893 C C . PRO A 1 111 ? -0.374 -3.715 3.930 1.00 97.44 111 PRO A C 1
ATOM 895 O O . PRO A 1 111 ? -0.362 -4.711 4.650 1.00 97.44 111 PRO A O 1
ATOM 898 N N . VAL A 1 112 ? -0.820 -2.537 4.360 1.00 97.44 112 VAL A N 1
ATOM 899 C CA . VAL A 1 112 ? -1.338 -2.283 5.705 1.00 97.44 112 VAL A CA 1
ATOM 900 C C . VAL A 1 112 ? -2.836 -2.057 5.633 1.00 97.44 112 VAL A C 1
ATOM 902 O O . VAL A 1 112 ? -3.327 -1.237 4.856 1.00 97.44 112 VAL A O 1
ATOM 905 N N . PHE A 1 113 ? -3.549 -2.763 6.502 1.00 97.62 113 PHE A N 1
ATOM 906 C CA . PHE A 1 113 ? -4.979 -2.606 6.718 1.00 97.62 113 PHE A CA 1
ATOM 907 C C . PHE A 1 113 ? -5.235 -2.287 8.191 1.00 97.62 113 PHE A C 1
ATOM 909 O O . PHE A 1 113 ? -4.519 -2.788 9.064 1.00 97.62 113 PHE A O 1
ATOM 916 N N . PRO A 1 114 ? -6.229 -1.438 8.493 1.00 97.19 114 PRO A N 1
ATOM 917 C CA . PRO A 1 114 ? -6.576 -1.147 9.869 1.00 97.19 114 PRO A CA 1
ATOM 918 C C . PRO A 1 114 ? -7.253 -2.357 10.515 1.00 97.19 114 PRO A C 1
ATOM 920 O O . PRO A 1 114 ? -8.061 -3.044 9.893 1.00 97.19 114 PRO A O 1
ATOM 923 N N . TRP A 1 115 ? -7.007 -2.547 11.808 1.00 96.56 115 TRP A N 1
ATOM 924 C CA . TRP A 1 115 ? -7.916 -3.325 12.643 1.00 96.56 115 TRP A CA 1
ATOM 925 C C . TRP A 1 115 ? -9.272 -2.618 12.667 1.00 96.56 115 TRP A C 1
ATOM 927 O O . TRP A 1 115 ? -9.321 -1.409 12.892 1.00 96.56 115 TRP A O 1
ATOM 937 N N . VAL A 1 116 ? -10.356 -3.332 12.384 1.00 97.31 116 VAL A N 1
ATOM 938 C CA . VAL A 1 116 ? -11.705 -2.739 12.342 1.00 97.31 116 VAL A CA 1
ATOM 939 C C . VAL A 1 116 ? -12.506 -3.123 13.576 1.00 97.31 116 VAL A C 1
ATOM 941 O O . VAL A 1 116 ? -13.152 -2.266 14.167 1.00 97.31 116 VAL A O 1
ATOM 944 N N . LEU A 1 117 ? -12.428 -4.384 13.992 1.00 96.88 117 LEU A N 1
ATOM 945 C CA . LEU A 1 117 ? -13.110 -4.879 15.182 1.00 96.88 117 LEU A CA 1
ATOM 946 C C . LEU A 1 117 ? -12.270 -4.632 16.438 1.00 96.88 117 LEU A C 1
ATOM 948 O O . LEU A 1 117 ? -11.039 -4.690 16.395 1.00 96.88 117 LEU A O 1
ATOM 952 N N . ALA A 1 118 ? -12.957 -4.364 17.542 1.00 96.12 118 ALA A N 1
ATOM 953 C CA . ALA A 1 118 ? -12.405 -4.254 18.887 1.00 96.12 118 ALA A CA 1
ATOM 954 C C . ALA A 1 118 ? -12.902 -5.382 19.811 1.00 96.12 118 ALA A C 1
ATOM 956 O O . ALA A 1 118 ? -12.192 -5.759 20.741 1.00 96.12 118 ALA A O 1
ATOM 957 N N . ASP A 1 119 ? -14.083 -5.946 19.538 1.00 95.38 119 ASP A N 1
ATOM 958 C CA . ASP A 1 119 ? -14.657 -7.047 20.314 1.00 95.38 119 ASP A CA 1
ATOM 959 C C . ASP A 1 119 ? -14.307 -8.410 19.700 1.00 95.38 119 ASP A C 1
ATOM 961 O O . ASP A 1 119 ? -14.755 -8.756 18.606 1.00 95.38 119 ASP A O 1
ATOM 965 N N . PHE A 1 120 ? -13.504 -9.181 20.434 1.00 95.06 120 PHE A N 1
ATOM 966 C CA . PHE A 1 120 ? -13.126 -10.559 20.108 1.00 95.06 120 PHE A CA 1
ATOM 967 C C . PHE A 1 120 ? -13.488 -11.546 21.230 1.00 95.06 120 PHE A C 1
ATOM 969 O O . PHE A 1 120 ? -13.032 -12.688 21.211 1.00 95.06 120 PHE A O 1
ATOM 976 N N . THR A 1 121 ? -14.256 -11.112 22.233 1.00 95.62 121 THR A N 1
ATOM 977 C CA . THR A 1 121 ? -14.588 -11.922 23.418 1.00 95.62 121 THR A CA 1
ATOM 978 C C . THR A 1 121 ? -16.062 -12.296 23.467 1.00 95.62 121 THR A C 1
ATOM 980 O O . THR A 1 121 ? -16.402 -13.354 24.002 1.00 95.62 121 THR A O 1
ATOM 983 N N . SER A 1 122 ? -16.943 -11.472 22.896 1.00 94.56 122 SER A N 1
ATOM 984 C CA . SER A 1 122 ? -18.368 -11.777 22.836 1.00 94.56 122 SER A CA 1
ATOM 985 C C . SER A 1 122 ? -18.644 -13.021 21.978 1.00 94.56 122 SER A C 1
ATOM 987 O O . SER A 1 122 ? -18.080 -13.171 20.893 1.00 94.56 122 SER A O 1
ATOM 989 N N . PRO A 1 123 ? -19.577 -13.902 22.391 1.00 95.25 123 PRO A N 1
ATOM 990 C CA . PRO A 1 123 ? -19.939 -15.091 21.614 1.00 95.25 123 PRO A CA 1
ATOM 991 C C . PRO A 1 123 ? -20.662 -14.751 20.302 1.00 95.25 123 PRO A C 1
ATOM 993 O O . PRO A 1 123 ? -20.733 -15.580 19.396 1.00 95.25 123 PRO A O 1
ATOM 996 N N . ARG A 1 124 ? -21.242 -13.549 20.206 1.00 94.81 124 ARG A N 1
ATOM 997 C CA . ARG A 1 124 ? -21.863 -13.005 18.996 1.00 94.81 124 ARG A CA 1
ATOM 998 C C . ARG A 1 124 ? -21.464 -11.548 18.838 1.00 94.81 124 ARG A C 1
ATOM 1000 O O . ARG A 1 124 ? -21.504 -10.792 19.803 1.00 94.81 124 ARG A O 1
ATOM 1007 N N . LEU A 1 125 ? -21.120 -11.180 17.611 1.00 95.06 125 LEU A N 1
ATOM 1008 C CA . LEU A 1 125 ? -20.686 -9.838 17.256 1.00 95.06 125 LEU A CA 1
ATOM 1009 C C . LEU A 1 125 ? -21.899 -8.978 16.877 1.00 95.06 125 LEU A C 1
ATOM 1011 O O . LEU A 1 125 ? -22.589 -9.291 15.905 1.00 95.06 125 LEU A O 1
ATOM 1015 N N . ASP A 1 126 ? -22.160 -7.910 17.629 1.00 95.00 126 ASP A N 1
ATOM 1016 C CA . ASP A 1 126 ? -23.215 -6.944 17.305 1.00 95.00 126 ASP A CA 1
ATOM 1017 C C . ASP A 1 126 ? -22.642 -5.768 16.505 1.00 95.00 126 ASP A C 1
ATOM 1019 O O . ASP A 1 126 ? -21.950 -4.908 17.036 1.00 95.00 126 ASP A O 1
ATOM 1023 N N . LEU A 1 127 ? -22.952 -5.710 15.211 1.00 96.50 127 LEU A N 1
ATOM 1024 C CA . LEU A 1 127 ? -22.448 -4.665 14.315 1.00 96.50 127 LEU A CA 1
ATOM 1025 C C . LEU A 1 127 ? -23.181 -3.321 14.451 1.00 96.50 127 LEU A C 1
ATOM 1027 O O . LEU A 1 127 ? -22.791 -2.359 13.795 1.00 96.50 127 LEU A O 1
ATOM 1031 N N . ASN A 1 128 ? -24.225 -3.234 15.279 1.00 96.12 128 ASN A N 1
ATOM 1032 C CA . ASN A 1 128 ? -24.889 -1.964 15.590 1.00 96.12 128 ASN A CA 1
ATOM 1033 C C . ASN A 1 128 ? -24.283 -1.285 16.822 1.00 96.12 128 ASN A C 1
ATOM 1035 O O . ASN A 1 128 ? -24.581 -0.122 17.095 1.00 96.12 128 ASN A O 1
ATOM 1039 N N . LYS A 1 129 ? -23.442 -2.009 17.567 1.00 95.06 129 LYS A N 1
ATOM 1040 C CA . LYS A 1 129 ? -22.808 -1.536 18.787 1.00 95.06 129 LYS A CA 1
ATOM 1041 C C . LYS A 1 129 ? -21.503 -0.794 18.452 1.00 95.06 129 LYS A C 1
ATOM 1043 O O . LYS A 1 129 ? -20.581 -1.415 17.922 1.00 95.06 129 LYS A O 1
ATOM 1048 N N . PRO A 1 130 ? -21.366 0.510 18.759 1.00 95.50 130 PRO A N 1
ATOM 1049 C CA . PRO A 1 130 ? -20.150 1.261 18.438 1.00 95.50 130 PRO A CA 1
ATOM 1050 C C . PRO A 1 130 ? -18.882 0.674 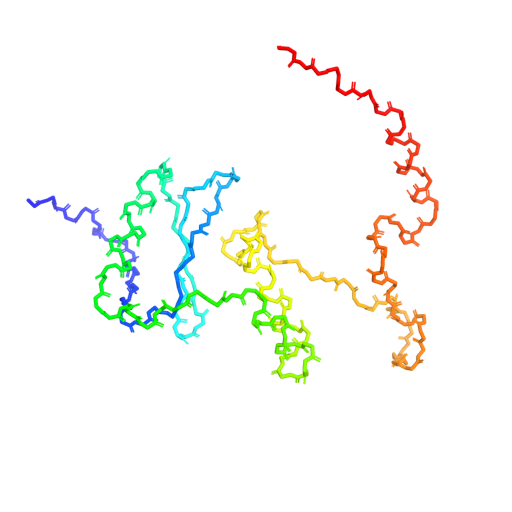19.067 1.00 95.50 130 PRO A C 1
ATOM 1052 O O . PRO A 1 130 ? -17.829 0.682 18.437 1.00 95.50 130 PRO A O 1
ATOM 1055 N N . GLU A 1 131 ? -18.980 0.106 20.273 1.00 93.69 131 GLU A N 1
ATOM 1056 C CA . GLU A 1 131 ? -17.845 -0.482 20.999 1.00 93.69 131 GLU A CA 1
ATOM 1057 C C . GLU A 1 131 ? -17.305 -1.763 20.345 1.00 93.69 131 GLU A C 1
ATOM 1059 O O . GLU A 1 131 ? -16.206 -2.210 20.670 1.00 93.69 131 GLU A O 1
ATOM 1064 N N . THR A 1 132 ? -18.050 -2.356 19.410 1.00 96.94 132 THR A N 1
ATOM 1065 C CA . THR A 1 132 ? -17.578 -3.483 18.601 1.00 96.94 132 THR A CA 1
ATOM 1066 C C . THR A 1 132 ? -16.499 -3.058 17.609 1.00 96.94 132 THR A C 1
ATOM 1068 O O . THR A 1 132 ? -15.694 -3.892 17.186 1.00 96.94 132 THR A O 1
ATOM 1071 N N . PHE A 1 133 ? -16.435 -1.771 17.265 1.00 97.44 133 PHE A N 1
ATOM 1072 C CA . PHE A 1 133 ? -15.479 -1.232 16.311 1.00 97.44 133 PHE A CA 1
ATOM 1073 C C . PHE A 1 133 ? -14.361 -0.464 17.006 1.00 97.44 133 PHE A C 1
ATOM 1075 O O . PHE A 1 133 ? -14.541 0.223 18.008 1.00 97.44 133 PHE A O 1
ATOM 1082 N N . ARG A 1 134 ? -13.171 -0.549 16.422 1.00 97.00 134 ARG A N 1
ATOM 1083 C CA . ARG A 1 134 ? -12.028 0.251 16.836 1.00 97.00 134 ARG A CA 1
ATOM 1084 C C . ARG A 1 134 ? -12.224 1.699 16.392 1.00 97.00 134 ARG A C 1
ATOM 1086 O O . ARG A 1 134 ? -12.549 1.954 15.234 1.00 97.00 134 ARG A O 1
ATOM 1093 N N . ASP A 1 135 ? -11.883 2.644 17.263 1.00 95.69 135 ASP A N 1
ATOM 1094 C CA . ASP A 1 135 ? -11.739 4.052 16.888 1.00 95.69 135 ASP A CA 1
ATOM 1095 C C . ASP A 1 135 ? -10.638 4.213 15.822 1.00 95.69 135 ASP A C 1
ATOM 1097 O O . ASP A 1 135 ? -9.442 4.114 16.116 1.00 95.69 135 ASP A O 1
ATOM 1101 N N . LEU A 1 136 ? -11.049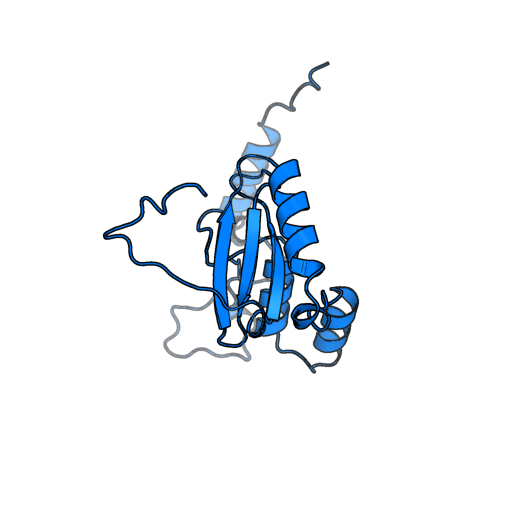 4.432 14.566 1.00 96.25 136 LEU A N 1
ATOM 1102 C CA . LEU A 1 136 ? -10.154 4.572 13.415 1.00 96.25 136 LEU A CA 1
ATOM 1103 C C . LEU A 1 136 ? -9.397 5.909 13.395 1.00 96.25 136 LEU A C 1
ATOM 1105 O O . LEU A 1 136 ? -8.420 6.015 12.655 1.00 96.25 136 LEU A O 1
ATOM 1109 N N . SER A 1 137 ? -9.804 6.899 14.201 1.00 96.31 137 SER A N 1
ATOM 1110 C CA . SER A 1 137 ? -9.124 8.199 14.295 1.00 96.31 137 SER A CA 1
ATOM 1111 C C . SER A 1 137 ? -7.798 8.119 15.057 1.00 96.31 137 SER A C 1
ATOM 1113 O O . SER A 1 137 ? -6.919 8.962 14.875 1.00 96.31 137 SER A O 1
ATOM 1115 N N . LYS A 1 138 ? -7.626 7.075 15.877 1.00 95.62 138 LYS A N 1
ATOM 1116 C CA . LYS A 1 138 ? -6.436 6.846 16.698 1.00 95.62 138 LYS A CA 1
ATOM 1117 C C . LYS A 1 138 ? -5.528 5.764 16.093 1.00 95.62 138 LYS A C 1
ATOM 1119 O O . LYS A 1 138 ? -6.024 4.768 15.555 1.00 95.62 138 LYS A O 1
ATOM 1124 N N . PRO A 1 139 ? -4.191 5.887 16.200 1.00 95.50 139 PRO A N 1
ATOM 1125 C CA . PRO A 1 139 ? -3.281 4.775 15.929 1.00 95.50 139 PRO A CA 1
ATOM 1126 C C . PRO A 1 139 ? -3.393 3.697 17.017 1.00 95.50 139 PRO A C 1
ATOM 1128 O O . PRO A 1 139 ? -3.816 3.977 18.137 1.00 95.50 139 PRO A O 1
ATOM 1131 N N . ILE A 1 140 ? -2.929 2.474 16.728 1.00 94.44 140 ILE A N 1
ATOM 1132 C CA . ILE A 1 140 ? -2.980 1.343 17.677 1.00 94.44 140 ILE A CA 1
ATOM 1133 C C . ILE A 1 140 ? -2.363 1.708 19.033 1.00 94.44 140 ILE A C 1
ATOM 1135 O O . ILE A 1 140 ? -2.950 1.432 20.079 1.00 94.44 140 ILE A O 1
ATOM 1139 N N . GLY A 1 141 ? -1.206 2.376 19.029 1.00 93.56 141 GLY A N 1
ATOM 1140 C CA . GLY A 1 141 ? -0.504 2.783 20.248 1.00 93.56 141 GLY A CA 1
ATOM 1141 C C . GLY A 1 141 ? -1.323 3.683 21.179 1.00 93.56 141 GLY A C 1
ATOM 1142 O O . GLY A 1 141 ? -1.127 3.599 22.385 1.00 93.56 141 GLY A O 1
ATOM 1143 N N . ALA A 1 142 ? -2.275 4.449 20.635 1.00 94.94 142 ALA A N 1
ATOM 1144 C CA . ALA A 1 142 ? -3.081 5.438 21.352 1.00 94.94 142 ALA A CA 1
ATOM 1145 C C . ALA A 1 142 ? -4.471 4.937 21.786 1.00 94.94 142 ALA A C 1
ATOM 1147 O O . ALA A 1 142 ? -5.272 5.719 22.287 1.00 94.94 142 ALA A O 1
ATOM 1148 N N . LEU A 1 143 ? -4.789 3.657 21.566 1.00 92.75 143 LEU A N 1
ATOM 1149 C CA . LEU A 1 143 ? -6.077 3.084 21.982 1.00 92.75 143 LEU A CA 1
ATOM 1150 C C . LEU A 1 143 ? -6.171 2.873 23.498 1.00 92.75 143 LEU A C 1
ATOM 1152 O O . LEU A 1 143 ? -7.254 2.954 24.062 1.00 92.75 143 LEU A O 1
ATOM 1156 N N . ASN A 1 144 ? -5.043 2.567 24.139 1.00 93.88 144 ASN A N 1
ATOM 1157 C CA . ASN A 1 144 ? -4.945 2.392 25.583 1.00 93.88 144 ASN A CA 1
ATOM 1158 C C . ASN A 1 144 ? -4.271 3.640 26.164 1.00 93.88 144 ASN A C 1
ATOM 1160 O O . ASN A 1 144 ? -3.158 3.974 25.756 1.00 93.88 144 ASN A O 1
ATOM 1164 N N . GLU A 1 145 ? -4.953 4.314 27.088 1.00 94.44 145 GLU A N 1
ATOM 1165 C CA . GLU A 1 145 ? -4.511 5.601 27.638 1.00 94.44 145 GLU A CA 1
ATOM 1166 C C . GLU A 1 145 ? -3.228 5.492 28.480 1.00 94.44 145 GLU A C 1
ATOM 1168 O O . GLU A 1 145 ? -2.368 6.361 28.385 1.00 94.44 145 GLU A O 1
ATOM 1173 N N . GLU A 1 146 ? -3.035 4.402 29.227 1.00 95.62 146 GLU A N 1
ATOM 1174 C CA . GLU A 1 146 ? -1.798 4.143 29.986 1.00 95.62 146 GLU A CA 1
ATOM 1175 C C . GLU A 1 146 ? -0.604 3.929 29.043 1.00 95.62 146 GLU A C 1
ATOM 1177 O O . GLU A 1 146 ? 0.480 4.489 29.209 1.00 95.62 146 GLU A O 1
ATOM 1182 N N . ARG A 1 147 ? -0.805 3.156 27.973 1.00 94.56 147 ARG A N 1
ATOM 1183 C CA . ARG A 1 147 ? 0.228 2.980 26.950 1.00 94.56 147 ARG A CA 1
ATOM 1184 C C . ARG A 1 147 ? 0.516 4.294 26.217 1.00 94.56 147 ARG A C 1
ATOM 1186 O O . ARG A 1 147 ? 1.664 4.557 25.858 1.00 94.56 147 ARG A O 1
ATOM 1193 N N . LEU A 1 148 ? -0.511 5.112 25.987 1.00 95.06 148 LEU A N 1
ATOM 1194 C CA . LEU A 1 148 ? -0.373 6.423 25.364 1.00 95.06 148 LEU A CA 1
ATOM 1195 C C . LEU A 1 148 ? 0.425 7.392 26.245 1.00 95.06 148 LEU A C 1
ATOM 1197 O O . LEU A 1 148 ? 1.297 8.077 25.710 1.00 95.06 148 LEU A O 1
ATOM 1201 N N . SER A 1 149 ? 0.169 7.443 27.557 1.00 95.50 149 SER A N 1
ATOM 1202 C CA . SER A 1 149 ? 0.928 8.301 28.477 1.00 95.50 149 SER A CA 1
ATOM 1203 C C . SER A 1 149 ? 2.407 7.928 28.472 1.00 95.50 149 SER A C 1
ATOM 1205 O O . SER A 1 149 ? 3.248 8.793 28.241 1.00 95.50 149 SER A O 1
ATOM 1207 N N . HIS A 1 150 ? 2.721 6.633 28.550 1.00 95.56 150 HIS A N 1
ATOM 1208 C CA . HIS A 1 150 ? 4.098 6.151 28.457 1.00 95.56 150 HIS A CA 1
ATOM 1209 C C . HIS A 1 150 ? 4.773 6.523 27.120 1.00 95.56 150 HIS A C 1
ATOM 1211 O O . HIS A 1 150 ? 5.941 6.912 27.087 1.00 95.56 150 HIS A O 1
ATOM 1217 N N . PHE A 1 151 ? 4.061 6.435 25.986 1.00 95.31 151 PHE A N 1
ATOM 1218 C CA . PHE A 1 151 ? 4.620 6.864 24.697 1.00 95.31 151 PHE A CA 1
ATOM 1219 C C . PHE A 1 151 ? 4.881 8.371 24.626 1.00 95.31 151 PHE A C 1
ATOM 1221 O O . PHE A 1 151 ? 5.871 8.773 24.012 1.00 95.31 151 PHE A O 1
ATOM 1228 N N . ARG A 1 152 ? 4.024 9.193 25.241 1.00 95.25 152 ARG A N 1
ATOM 1229 C CA . ARG A 1 152 ? 4.217 10.648 25.312 1.00 95.25 152 ARG A CA 1
ATOM 1230 C C . ARG A 1 152 ? 5.424 11.007 26.167 1.00 95.25 152 ARG A C 1
ATOM 1232 O O . ARG A 1 152 ? 6.297 11.713 25.677 1.00 95.25 152 ARG A O 1
ATOM 1239 N N . GLU A 1 153 ? 5.526 10.438 27.365 1.00 95.81 153 GLU A N 1
ATOM 1240 C CA . GLU A 1 153 ? 6.680 10.637 28.251 1.00 95.81 153 GLU A CA 1
ATOM 1241 C C . GLU A 1 153 ? 7.990 10.262 27.550 1.00 95.81 153 GLU A C 1
ATOM 1243 O O . GLU A 1 153 ? 8.949 11.032 27.546 1.00 95.81 153 GLU A O 1
ATOM 1248 N N . ARG A 1 154 ? 8.021 9.108 26.871 1.00 94.75 154 ARG A N 1
ATOM 1249 C CA . ARG A 1 154 ? 9.201 8.682 26.111 1.00 94.75 154 ARG A CA 1
ATOM 1250 C C . ARG A 1 154 ? 9.551 9.650 24.980 1.00 94.75 154 ARG A C 1
ATOM 1252 O O . ARG A 1 154 ? 10.732 9.872 24.735 1.00 94.75 154 ARG A O 1
ATOM 1259 N N . PHE A 1 155 ? 8.558 10.180 24.266 1.00 93.62 155 PHE A N 1
ATOM 1260 C CA . PHE A 1 155 ? 8.784 11.151 23.192 1.00 93.62 155 PHE A CA 1
ATOM 1261 C C . PHE A 1 155 ? 9.351 12.469 23.734 1.00 93.62 155 PHE A C 1
ATOM 1263 O O . PHE A 1 155 ? 10.274 13.019 23.143 1.00 93.62 155 PHE A O 1
ATOM 1270 N N . GLU A 1 156 ? 8.854 12.946 24.875 1.00 94.25 156 GLU A N 1
ATOM 1271 C CA . GLU A 1 156 ? 9.345 14.164 25.534 1.00 94.25 156 GLU A CA 1
ATOM 1272 C C . GLU A 1 156 ? 10.775 14.013 26.070 1.00 94.25 156 GLU A C 1
ATOM 1274 O O . GLU A 1 156 ? 11.549 14.967 26.041 1.00 94.25 156 GLU A O 1
ATOM 1279 N N . GLN A 1 157 ? 11.140 12.810 26.520 1.00 94.25 157 GLN A N 1
ATOM 1280 C CA . GLN A 1 157 ? 12.490 12.484 26.989 1.00 94.25 157 GLN A CA 1
ATOM 1281 C C . GLN A 1 157 ? 13.493 12.239 25.853 1.00 94.25 157 GLN A C 1
ATOM 1283 O O . GLN A 1 157 ? 14.697 12.184 26.113 1.00 94.25 157 GLN A O 1
ATOM 1288 N N . MET A 1 158 ? 13.040 12.053 24.605 1.00 91.25 158 MET A N 1
ATOM 1289 C CA . MET A 1 158 ? 13.964 11.869 23.487 1.00 91.25 158 MET A CA 1
ATOM 1290 C C . MET A 1 158 ? 14.735 13.170 23.237 1.00 91.25 158 MET A C 1
ATOM 1292 O O . MET A 1 158 ? 14.115 14.222 23.058 1.00 91.25 158 MET A O 1
ATOM 1296 N N . PRO A 1 159 ? 16.080 13.123 23.182 1.00 85.88 159 PRO A N 1
ATOM 1297 C CA . PRO A 1 159 ? 16.857 14.291 22.808 1.00 85.88 159 PRO A CA 1
ATOM 1298 C C . PRO A 1 159 ? 16.417 14.732 21.413 1.00 85.88 159 PRO A C 1
ATOM 1300 O O . PRO A 1 159 ? 16.326 13.918 20.488 1.00 85.88 159 PRO A O 1
ATOM 1303 N N . ARG A 1 160 ? 16.119 16.024 21.259 1.00 81.44 160 ARG A N 1
ATOM 1304 C CA . ARG A 1 160 ? 15.924 16.598 19.928 1.00 81.44 160 ARG A CA 1
ATOM 1305 C C . ARG A 1 160 ? 17.245 16.411 19.195 1.00 81.44 160 ARG A C 1
ATOM 1307 O O . ARG A 1 160 ? 18.284 16.753 19.751 1.00 81.44 160 ARG A O 1
ATOM 1314 N N . GLN A 1 161 ? 17.214 15.821 18.001 1.00 69.12 161 GLN A N 1
ATOM 1315 C CA . GLN A 1 161 ? 18.392 15.827 17.140 1.00 69.12 161 GLN A CA 1
ATOM 1316 C C . GLN A 1 161 ? 18.808 17.289 16.978 1.00 69.12 161 GLN A C 1
ATOM 1318 O O . GLN A 1 161 ? 18.051 18.076 16.414 1.00 69.12 161 GLN A O 1
ATOM 1323 N N . GLU A 1 162 ? 19.962 17.655 17.537 1.00 60.91 162 GLU A N 1
ATOM 1324 C CA . GLU A 1 162 ? 20.657 18.866 17.123 1.00 60.91 162 GLU A CA 1
ATOM 1325 C C . GLU A 1 162 ? 20.846 18.735 15.611 1.00 60.91 162 GLU A C 1
ATOM 1327 O O . GLU A 1 162 ? 21.300 17.694 15.125 1.00 60.91 162 GLU A O 1
ATOM 1332 N N . GLU A 1 163 ? 20.354 19.729 14.873 1.00 53.72 163 GLU A N 1
ATOM 1333 C CA . GLU A 1 163 ? 20.486 19.807 13.425 1.00 53.72 163 GLU A CA 1
ATOM 1334 C C . GLU A 1 163 ? 21.979 19.707 13.102 1.00 53.72 163 GLU A C 1
ATOM 1336 O O . GLU A 1 163 ? 22.746 20.621 13.387 1.00 53.72 163 GLU A O 1
ATOM 1341 N N . GLY A 1 164 ? 22.406 18.544 12.605 1.00 55.56 164 GLY A N 1
ATOM 1342 C CA . GLY A 1 164 ? 23.768 18.354 12.136 1.00 55.56 164 GLY A CA 1
ATOM 1343 C C . GLY A 1 164 ? 23.990 19.248 10.924 1.00 55.56 164 GLY A C 1
ATOM 1344 O O . GLY A 1 164 ? 23.433 18.964 9.861 1.00 55.56 164 GLY A O 1
ATOM 1345 N N . GLU A 1 165 ? 24.751 20.323 11.132 1.00 35.19 165 GLU A N 1
ATOM 1346 C CA . GLU A 1 165 ? 25.432 21.099 10.087 1.00 35.19 165 GLU A CA 1
ATOM 1347 C C . GLU A 1 165 ? 26.313 20.206 9.197 1.00 35.19 165 GLU A C 1
ATOM 1349 O O . GLU A 1 165 ? 26.940 19.250 9.719 1.00 35.19 165 GLU A O 1
#